Protein AF-A0A1G2DZG4-F1 (afdb_monomer_lite)

Organism: NCBI:txid1801663

Foldseek 3Di:
DDDDPPPPPDP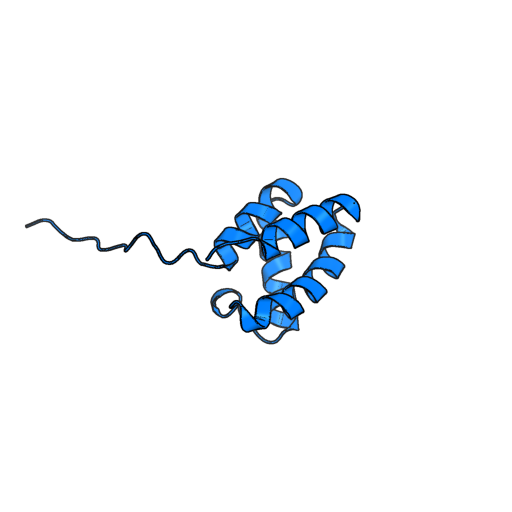PQLLNQLQVLCCVQQNDVLSVVLQQVLCVVQPHGSSPDDPVCLVSSLVSSLVVCVVRDDPVSSVVSSVSSVPDDD

Structure (mmCIF, N/CA/C/O backbone):
data_AF-A0A1G2DZG4-F1
#
_entry.id   AF-A0A1G2DZG4-F1
#
loop_
_atom_site.group_PDB
_atom_site.id
_atom_site.type_symbol
_atom_site.label_atom_id
_atom_site.label_alt_id
_atom_site.label_comp_id
_atom_site.label_asym_id
_atom_site.label_entity_id
_atom_site.label_seq_id
_atom_site.pdbx_PDB_ins_code
_atom_site.Cartn_x
_atom_site.Cartn_y
_atom_site.Cartn_z
_atom_site.occupancy
_atom_site.B_iso_or_equiv
_atom_site.auth_seq_id
_atom_site.auth_comp_id
_atom_site.auth_asym_id
_atom_site.auth_atom_id
_atom_site.pdbx_PDB_model_num
ATOM 1 N N . MET A 1 1 ? 24.791 34.185 -11.790 1.00 44.28 1 MET A N 1
ATOM 2 C CA . MET A 1 1 ? 23.900 33.701 -12.863 1.00 44.28 1 MET A CA 1
ATOM 3 C C . MET A 1 1 ? 23.089 32.557 -12.274 1.00 44.28 1 MET A C 1
ATOM 5 O O . MET A 1 1 ? 23.633 31.487 -12.046 1.00 44.28 1 MET A O 1
ATOM 9 N N . LEU A 1 2 ? 21.861 32.855 -11.850 1.00 51.81 2 LEU A N 1
ATOM 10 C CA . LEU A 1 2 ? 20.911 31.871 -11.329 1.00 51.81 2 LEU A CA 1
ATOM 11 C C . LEU A 1 2 ? 20.289 31.081 -12.493 1.00 51.81 2 LEU A C 1
ATOM 13 O O . LEU A 1 2 ? 20.250 31.588 -13.614 1.00 51.81 2 LEU A O 1
ATOM 17 N N . LEU A 1 3 ? 19.668 29.950 -12.129 1.00 44.78 3 LEU A N 1
ATOM 18 C CA . LEU A 1 3 ? 18.688 29.144 -12.876 1.00 44.78 3 LEU A CA 1
ATOM 19 C C . LEU A 1 3 ? 19.330 28.003 -13.704 1.00 44.78 3 LEU A C 1
ATOM 21 O O . LEU A 1 3 ? 20.192 28.244 -14.534 1.00 44.78 3 LEU A O 1
ATOM 25 N N . LYS A 1 4 ? 18.939 26.730 -13.560 1.00 40.22 4 LYS A N 1
ATOM 26 C CA . LYS A 1 4 ? 17.593 26.207 -13.284 1.00 40.22 4 LYS A CA 1
ATOM 27 C C . LYS A 1 4 ? 17.654 24.887 -12.499 1.00 40.22 4 LYS A C 1
ATOM 29 O O . LYS A 1 4 ? 18.155 23.888 -13.005 1.00 40.22 4 LYS A O 1
ATOM 34 N N . ASN A 1 5 ? 17.064 24.880 -11.303 1.00 45.59 5 ASN A N 1
ATOM 35 C CA . ASN A 1 5 ? 16.515 23.669 -10.697 1.00 45.59 5 ASN A CA 1
ATOM 36 C C . ASN A 1 5 ? 15.357 23.195 -11.583 1.00 45.59 5 ASN A C 1
ATOM 38 O O . ASN A 1 5 ? 14.224 23.629 -11.403 1.00 45.59 5 ASN A O 1
ATOM 42 N N . ASN A 1 6 ? 15.641 22.331 -12.552 1.00 38.69 6 ASN A N 1
ATOM 43 C CA . ASN A 1 6 ? 14.606 21.582 -13.254 1.00 38.69 6 ASN A CA 1
ATOM 44 C C . ASN A 1 6 ? 14.291 20.317 -12.442 1.00 38.69 6 ASN A C 1
ATOM 46 O O . ASN A 1 6 ? 14.571 19.205 -12.878 1.00 38.69 6 ASN A O 1
ATOM 50 N N . MET A 1 7 ? 13.720 20.483 -11.245 1.00 39.75 7 MET A N 1
ATOM 51 C CA . MET A 1 7 ? 12.845 19.438 -10.716 1.00 39.75 7 MET A CA 1
ATOM 52 C C . MET A 1 7 ? 11.559 19.538 -11.527 1.00 39.75 7 MET A C 1
ATOM 54 O O . MET A 1 7 ? 10.696 20.366 -11.239 1.00 39.75 7 MET A O 1
ATOM 58 N N . ASN A 1 8 ? 11.477 18.747 -12.596 1.00 33.66 8 ASN A N 1
ATOM 59 C CA . ASN A 1 8 ? 10.221 18.508 -13.288 1.00 33.66 8 ASN A CA 1
ATOM 60 C C . ASN A 1 8 ? 9.239 17.924 -12.270 1.00 33.66 8 ASN A C 1
ATOM 62 O O . ASN A 1 8 ? 9.350 16.775 -11.847 1.00 33.66 8 ASN A O 1
ATOM 66 N N . ALA A 1 9 ? 8.297 18.754 -11.848 1.00 41.00 9 ALA A N 1
ATOM 67 C CA . ALA A 1 9 ? 7.184 18.386 -11.003 1.00 41.00 9 ALA A CA 1
ATOM 68 C C . ALA A 1 9 ? 6.161 17.570 -11.812 1.00 41.00 9 ALA A C 1
ATOM 70 O O . ALA A 1 9 ? 5.100 18.100 -12.107 1.00 41.00 9 ALA A O 1
ATOM 71 N N . THR A 1 10 ? 6.471 16.322 -12.199 1.00 40.03 10 THR A N 1
ATOM 72 C CA . THR A 1 10 ? 5.445 15.388 -12.726 1.00 40.03 10 THR A CA 1
ATOM 73 C C . THR A 1 10 ? 5.804 13.899 -12.780 1.00 40.03 10 THR A C 1
ATOM 75 O O . THR A 1 10 ? 5.013 13.148 -13.330 1.00 40.03 10 THR A O 1
ATOM 78 N N . ASP A 1 11 ? 6.883 13.415 -12.160 1.00 42.44 11 ASP A N 1
ATOM 79 C CA . ASP A 1 11 ? 7.017 11.964 -11.933 1.00 42.44 11 ASP A CA 1
ATOM 80 C C . ASP A 1 11 ? 6.494 11.639 -10.533 1.00 42.44 11 ASP A C 1
ATOM 82 O O . ASP A 1 11 ? 7.242 11.529 -9.558 1.00 42.44 11 ASP A O 1
ATOM 86 N N . LYS A 1 12 ? 5.165 11.553 -10.401 1.00 57.19 12 LYS A N 1
ATOM 87 C CA . LYS A 1 12 ? 4.546 11.027 -9.180 1.00 57.19 12 LYS A CA 1
ATOM 88 C C . LYS A 1 12 ? 4.971 9.568 -9.036 1.00 57.19 12 LYS A C 1
ATOM 90 O O . LYS A 1 12 ? 4.431 8.687 -9.687 1.00 57.19 12 LYS A O 1
ATOM 95 N N . ASN A 1 13 ? 5.967 9.300 -8.197 1.00 82.31 13 ASN A N 1
ATOM 96 C CA . ASN A 1 13 ? 6.390 7.931 -7.931 1.00 82.31 13 ASN A CA 1
ATOM 97 C C . ASN A 1 13 ? 5.222 7.160 -7.281 1.00 82.31 13 ASN A C 1
ATOM 99 O O . ASN A 1 13 ? 4.727 7.573 -6.230 1.00 82.31 13 ASN A O 1
ATOM 103 N N . LEU A 1 14 ? 4.809 6.040 -7.887 1.00 91.31 14 LEU A N 1
ATOM 104 C CA . LEU A 1 14 ? 3.747 5.141 -7.410 1.00 91.31 14 LEU A CA 1
ATOM 105 C C . LEU A 1 14 ? 3.870 4.816 -5.914 1.00 91.31 14 LEU A C 1
ATOM 107 O O . LEU A 1 14 ? 2.873 4.805 -5.195 1.00 91.31 14 LEU A O 1
ATOM 111 N N . ILE A 1 15 ? 5.092 4.628 -5.414 1.00 94.06 15 ILE A N 1
ATOM 112 C CA . ILE A 1 15 ? 5.344 4.396 -3.989 1.00 94.06 15 ILE A CA 1
ATOM 113 C C . ILE A 1 15 ? 4.911 5.579 -3.131 1.00 94.06 15 ILE A C 1
ATOM 115 O O . ILE A 1 15 ? 4.330 5.372 -2.069 1.00 94.06 15 ILE A O 1
ATOM 119 N N . SER A 1 16 ? 5.182 6.810 -3.566 1.00 93.56 16 SER A N 1
ATOM 120 C CA . SER A 1 16 ? 4.784 8.004 -2.819 1.00 93.56 16 SER A CA 1
ATOM 121 C C . SER A 1 16 ? 3.265 8.087 -2.691 1.00 93.56 16 SER A C 1
ATOM 123 O O . SER A 1 16 ? 2.756 8.406 -1.621 1.00 93.56 16 SER A O 1
ATOM 125 N N . GLU A 1 17 ? 2.536 7.758 -3.754 1.00 94.62 17 GLU A N 1
ATOM 126 C CA . GLU A 1 17 ? 1.072 7.772 -3.734 1.00 94.62 17 GLU A CA 1
ATOM 127 C C . GLU A 1 17 ? 0.500 6.632 -2.876 1.00 94.62 17 GLU A C 1
ATOM 129 O O . GLU A 1 17 ? -0.417 6.849 -2.086 1.00 94.62 17 GLU A O 1
ATOM 134 N N . ILE A 1 18 ? 1.096 5.435 -2.921 1.00 95.94 18 ILE A N 1
ATOM 135 C CA . ILE A 1 18 ? 0.735 4.339 -2.007 1.00 95.94 18 ILE A CA 1
ATOM 136 C C . ILE A 1 18 ? 0.976 4.749 -0.546 1.00 95.94 18 ILE A C 1
ATOM 138 O O . ILE A 1 18 ? 0.119 4.519 0.309 1.00 95.94 18 ILE A O 1
ATOM 142 N N . LYS A 1 19 ? 2.108 5.400 -0.242 1.00 96.00 19 LYS A N 1
ATOM 143 C CA . LYS A 1 19 ? 2.395 5.919 1.104 1.00 96.00 19 LYS A CA 1
ATOM 144 C C . LYS A 1 19 ? 1.339 6.925 1.557 1.00 96.00 19 LYS A C 1
ATOM 146 O O . LYS A 1 19 ? 0.856 6.805 2.680 1.00 96.00 19 LYS A O 1
ATOM 151 N N . ASN A 1 20 ? 0.920 7.848 0.689 1.00 95.75 20 ASN A N 1
ATOM 152 C CA . ASN A 1 20 ? -0.127 8.827 1.007 1.00 95.75 20 ASN A CA 1
ATOM 153 C C . ASN A 1 20 ? -1.447 8.162 1.439 1.00 95.75 20 ASN A C 1
ATOM 155 O O . ASN A 1 20 ? -2.172 8.718 2.262 1.00 95.75 20 ASN A O 1
ATOM 159 N N . VAL A 1 21 ? -1.749 6.963 0.926 1.00 97.06 21 VAL A N 1
ATOM 160 C CA . VAL A 1 21 ? -2.927 6.181 1.336 1.00 97.06 2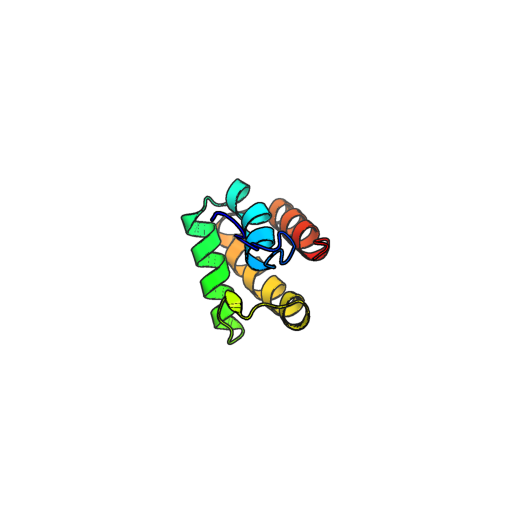1 VAL A CA 1
ATOM 161 C C . VAL A 1 21 ? -2.698 5.443 2.660 1.00 97.06 21 VAL A C 1
ATOM 163 O O . VAL A 1 21 ? -3.599 5.390 3.498 1.00 97.06 21 VAL A O 1
ATOM 166 N N . LEU A 1 22 ? -1.512 4.863 2.865 1.00 97.69 22 LEU A N 1
ATOM 167 C CA . LEU A 1 22 ? -1.230 3.981 4.005 1.00 97.69 22 LEU A CA 1
ATOM 168 C C . LEU A 1 22 ? -0.867 4.721 5.298 1.00 97.69 22 LEU A C 1
ATOM 170 O O . LEU A 1 22 ? -1.272 4.293 6.380 1.00 97.69 22 LEU A O 1
ATOM 174 N N . VAL A 1 23 ? -0.110 5.817 5.215 1.00 98.00 23 VAL A N 1
ATOM 175 C CA . VAL A 1 23 ? 0.407 6.541 6.392 1.00 98.00 23 VAL A CA 1
ATOM 176 C C . VAL A 1 23 ? -0.703 7.011 7.342 1.00 98.00 23 VAL A C 1
ATOM 178 O O . VAL A 1 23 ? -0.554 6.782 8.545 1.00 98.00 23 VAL A O 1
ATOM 181 N N . PRO A 1 24 ? -1.841 7.563 6.869 1.00 97.75 24 PRO A N 1
ATOM 182 C CA . PRO A 1 24 ? -2.948 7.945 7.750 1.00 97.75 24 PRO A CA 1
ATOM 183 C C . PRO A 1 24 ? -3.561 6.784 8.548 1.00 97.75 24 PRO A C 1
ATOM 185 O O . PRO A 1 24 ? -4.265 7.023 9.524 1.00 97.75 24 PRO A O 1
ATOM 188 N N . LYS A 1 25 ? -3.325 5.535 8.127 1.00 97.31 25 LYS A N 1
ATOM 189 C CA . LYS A 1 25 ? -3.874 4.323 8.748 1.00 97.31 25 LYS A CA 1
ATOM 190 C C . LYS A 1 25 ? -2.864 3.570 9.609 1.00 97.31 25 LYS A C 1
ATOM 192 O O . LYS A 1 25 ? -3.263 2.923 10.569 1.00 97.31 25 LYS A O 1
ATOM 197 N N . LEU A 1 26 ? -1.575 3.648 9.280 1.00 94.50 26 LEU A N 1
ATOM 198 C CA . LEU A 1 26 ? -0.541 2.808 9.887 1.00 94.50 26 LEU A CA 1
ATOM 199 C C . LEU A 1 26 ? 0.577 3.568 10.597 1.00 94.50 26 LEU A C 1
ATOM 201 O O . LEU A 1 26 ? 1.292 2.931 11.353 1.00 94.50 26 LEU A O 1
ATOM 205 N N . ASN A 1 27 ? 0.721 4.883 10.400 1.00 96.56 27 ASN A N 1
ATOM 206 C CA . ASN A 1 27 ? 1.957 5.659 10.600 1.00 96.56 27 ASN A CA 1
ATOM 207 C C . ASN A 1 27 ? 3.059 5.374 9.555 1.00 96.56 27 ASN A C 1
ATOM 209 O O . ASN A 1 27 ? 3.026 4.377 8.832 1.00 96.56 27 ASN A O 1
ATOM 213 N N . GLU A 1 28 ? 4.033 6.286 9.461 1.00 96.81 28 GLU A N 1
ATOM 214 C CA . GLU A 1 28 ? 5.092 6.270 8.439 1.00 96.81 28 GLU A CA 1
ATOM 215 C C . GLU A 1 28 ? 6.004 5.043 8.530 1.00 96.81 28 GLU A C 1
ATOM 217 O O . GLU A 1 28 ? 6.271 4.385 7.523 1.00 96.81 28 GLU A O 1
ATOM 222 N N . PHE A 1 29 ? 6.425 4.674 9.740 1.00 97.56 29 PHE A N 1
ATOM 223 C CA . PHE A 1 29 ? 7.340 3.556 9.950 1.00 97.56 29 PHE A CA 1
ATOM 224 C C . PHE A 1 29 ? 6.727 2.214 9.525 1.00 97.56 29 PHE A C 1
ATOM 226 O O . PHE A 1 29 ? 7.386 1.392 8.872 1.00 97.56 29 PHE A O 1
ATOM 233 N N . ILE A 1 30 ? 5.459 1.986 9.882 1.00 97.38 30 ILE A N 1
ATOM 234 C CA . ILE A 1 30 ? 4.754 0.750 9.532 1.00 97.38 30 ILE A CA 1
ATOM 235 C C . ILE A 1 30 ? 4.435 0.739 8.035 1.00 97.38 30 ILE A C 1
ATOM 237 O O . ILE A 1 30 ? 4.706 -0.272 7.385 1.00 97.38 30 ILE A O 1
ATOM 241 N N . ALA A 1 31 ? 3.943 1.845 7.463 1.00 98.00 31 ALA A N 1
ATOM 242 C CA . ALA A 1 31 ? 3.671 1.944 6.027 1.00 98.00 31 ALA A CA 1
ATOM 243 C C . ALA A 1 31 ? 4.918 1.617 5.186 1.00 98.00 31 ALA A C 1
ATOM 245 O O . ALA A 1 31 ? 4.864 0.767 4.294 1.00 98.00 31 ALA A O 1
ATOM 246 N N . ASP A 1 32 ? 6.068 2.199 5.528 1.00 97.25 32 ASP A N 1
ATOM 247 C CA . ASP A 1 32 ? 7.332 1.954 4.831 1.00 97.25 32 ASP A CA 1
ATOM 248 C C . ASP A 1 32 ? 7.791 0.500 4.932 1.00 97.25 32 ASP A C 1
ATOM 250 O O . ASP A 1 32 ? 8.265 -0.090 3.955 1.00 97.25 32 ASP A O 1
ATOM 254 N N . SER A 1 33 ? 7.652 -0.093 6.115 1.00 97.94 33 SER A N 1
ATOM 255 C CA . SER A 1 33 ? 8.028 -1.485 6.348 1.00 97.94 33 SER A CA 1
ATOM 256 C C . SER A 1 33 ? 7.125 -2.447 5.581 1.00 97.94 33 SER A C 1
ATOM 258 O O . SER A 1 33 ? 7.626 -3.370 4.937 1.00 97.94 33 SER A O 1
ATOM 260 N N . VAL A 1 34 ? 5.813 -2.199 5.579 1.00 97.75 34 VAL A N 1
ATOM 261 C CA . VAL A 1 34 ? 4.827 -2.985 4.830 1.00 97.75 34 VAL A CA 1
ATOM 262 C C . VAL A 1 34 ? 5.097 -2.911 3.326 1.00 97.75 34 VAL A C 1
ATOM 264 O O . VAL A 1 34 ? 5.134 -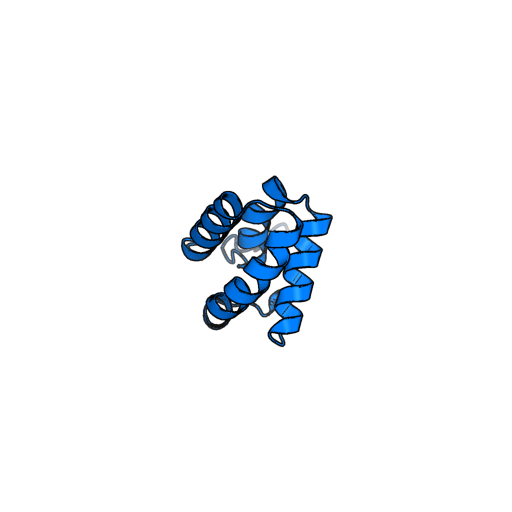3.955 2.673 1.00 97.75 34 VAL A O 1
ATOM 267 N N . ILE A 1 35 ? 5.347 -1.720 2.773 1.00 97.69 35 ILE A N 1
ATOM 268 C CA . ILE A 1 35 ? 5.670 -1.553 1.348 1.00 97.69 35 ILE A CA 1
ATOM 269 C C . ILE A 1 35 ? 6.940 -2.329 0.994 1.00 97.69 35 ILE A C 1
ATOM 271 O O . ILE A 1 35 ? 6.930 -3.148 0.076 1.00 97.69 35 ILE A O 1
ATOM 275 N N . ARG A 1 36 ? 8.029 -2.123 1.742 1.00 97.81 36 ARG A N 1
ATOM 276 C CA . ARG A 1 36 ? 9.329 -2.754 1.474 1.00 97.81 36 ARG A CA 1
ATOM 277 C C . ARG A 1 36 ? 9.264 -4.278 1.534 1.00 97.81 36 ARG A C 1
ATOM 279 O O . ARG A 1 36 ? 9.776 -4.943 0.637 1.00 97.81 36 ARG A O 1
ATOM 286 N N . VAL A 1 37 ? 8.630 -4.841 2.563 1.00 97.75 37 VAL A N 1
ATOM 287 C CA . VAL A 1 37 ? 8.490 -6.301 2.700 1.00 97.75 37 VAL A CA 1
ATOM 288 C C . VAL A 1 37 ? 7.702 -6.883 1.529 1.00 97.75 37 VAL A C 1
ATOM 290 O O . VAL A 1 37 ? 8.096 -7.912 0.981 1.00 97.75 37 VAL A O 1
ATOM 293 N N . ASN A 1 38 ? 6.616 -6.230 1.115 1.00 98.12 38 ASN A N 1
ATOM 294 C CA . ASN A 1 38 ? 5.767 -6.753 0.048 1.00 98.12 38 ASN A CA 1
ATOM 295 C C . ASN A 1 38 ? 6.348 -6.534 -1.356 1.00 98.12 38 ASN A C 1
ATOM 297 O O . ASN A 1 38 ? 6.167 -7.405 -2.201 1.00 98.12 38 ASN A O 1
ATOM 301 N N . CYS A 1 39 ? 7.140 -5.481 -1.578 1.00 97.69 39 CYS A N 1
ATOM 302 C CA . CYS A 1 39 ? 7.969 -5.354 -2.782 1.00 97.69 39 CYS A CA 1
ATOM 303 C C . CYS A 1 39 ? 8.970 -6.519 -2.879 1.00 97.69 39 CYS A C 1
ATOM 305 O O . CYS A 1 39 ? 9.013 -7.235 -3.879 1.00 97.69 39 CYS A O 1
ATOM 307 N N . ARG A 1 40 ? 9.699 -6.811 -1.793 1.00 97.31 40 ARG A N 1
ATOM 308 C CA . ARG A 1 40 ? 10.672 -7.917 -1.774 1.00 97.31 40 ARG A CA 1
ATOM 309 C C . ARG A 1 40 ? 10.030 -9.281 -2.011 1.00 97.31 40 ARG A C 1
ATOM 311 O O . ARG A 1 40 ? 10.611 -10.117 -2.696 1.00 97.31 40 ARG A O 1
ATOM 318 N N . ARG A 1 41 ? 8.814 -9.504 -1.499 1.00 96.94 41 ARG A N 1
ATOM 319 C CA . ARG A 1 41 ? 8.041 -10.741 -1.731 1.00 96.94 41 ARG A CA 1
ATOM 320 C C . ARG A 1 41 ? 7.697 -10.986 -3.199 1.00 96.94 41 ARG A C 1
ATOM 322 O O . ARG A 1 41 ? 7.467 -12.135 -3.559 1.00 96.94 41 ARG A O 1
ATOM 329 N N . ILE A 1 42 ? 7.651 -9.940 -4.020 1.00 96.56 42 ILE A N 1
ATOM 330 C CA . ILE A 1 42 ? 7.416 -10.047 -5.466 1.00 96.56 42 ILE A CA 1
ATOM 331 C C . ILE A 1 42 ? 8.704 -9.844 -6.282 1.00 96.56 42 ILE A C 1
ATOM 333 O O . ILE A 1 42 ? 8.644 -9.679 -7.496 1.00 96.56 42 ILE A O 1
ATOM 337 N N . GLY A 1 43 ? 9.868 -9.859 -5.622 1.00 96.81 43 GLY A N 1
ATOM 338 C CA . GLY A 1 43 ? 11.173 -9.765 -6.273 1.00 96.81 43 GLY A CA 1
ATOM 339 C C . GLY A 1 43 ? 11.535 -8.369 -6.780 1.00 96.81 43 GLY A C 1
ATOM 340 O O . GLY A 1 43 ? 12.283 -8.266 -7.749 1.00 96.81 43 GLY A O 1
ATOM 341 N N . VAL A 1 44 ? 11.012 -7.301 -6.165 1.00 94.94 44 VAL A N 1
ATOM 342 C CA . VAL A 1 44 ? 11.365 -5.916 -6.521 1.00 94.94 44 VAL A CA 1
ATOM 343 C C . VAL A 1 44 ? 11.769 -5.089 -5.314 1.00 94.94 44 VAL A C 1
ATOM 345 O O . VAL A 1 44 ? 11.344 -5.355 -4.189 1.00 94.94 44 VAL A O 1
ATOM 348 N N . GLU A 1 45 ? 12.547 -4.040 -5.554 1.00 94.75 45 GLU A N 1
ATOM 349 C CA . GLU A 1 45 ? 12.712 -2.961 -4.586 1.00 94.75 45 GLU A CA 1
ATOM 350 C C . GLU A 1 45 ? 11.619 -1.895 -4.793 1.00 94.75 45 GLU A C 1
ATOM 352 O O . GLU A 1 45 ? 11.031 -1.821 -5.876 1.00 94.75 45 GLU A O 1
ATOM 357 N N . PRO A 1 46 ? 11.305 -1.066 -3.778 1.00 94.31 46 PRO A N 1
ATOM 358 C CA . PRO A 1 46 ? 10.233 -0.077 -3.882 1.00 94.31 46 PRO A CA 1
ATOM 359 C C . PRO A 1 46 ? 10.344 0.834 -5.111 1.00 94.31 46 PRO A C 1
ATOM 361 O O . PRO A 1 46 ? 9.347 1.063 -5.787 1.00 94.31 46 PRO A O 1
ATOM 364 N N . GLN A 1 47 ? 11.546 1.309 -5.448 1.00 92.12 47 GLN A N 1
ATOM 365 C CA . GLN A 1 47 ? 11.764 2.169 -6.616 1.00 92.12 47 GLN A CA 1
ATOM 366 C C . GLN A 1 47 ? 11.470 1.491 -7.968 1.00 92.12 47 GLN A C 1
ATOM 368 O O . GLN A 1 47 ? 11.294 2.194 -8.957 1.00 92.12 47 GLN A O 1
ATOM 373 N N . ASP A 1 48 ? 11.382 0.157 -8.000 1.00 92.75 48 ASP A N 1
ATOM 374 C CA . ASP A 1 48 ? 11.131 -0.646 -9.204 1.00 92.75 48 ASP A CA 1
ATOM 375 C C . ASP A 1 48 ? 9.676 -1.155 -9.288 1.00 92.75 48 ASP A C 1
ATOM 377 O O . ASP A 1 48 ? 9.340 -1.978 -10.158 1.00 92.75 48 ASP A O 1
ATOM 381 N N . LEU A 1 49 ? 8.811 -0.718 -8.362 1.00 93.06 49 LEU A N 1
ATOM 382 C CA . LEU A 1 49 ? 7.380 -0.991 -8.414 1.00 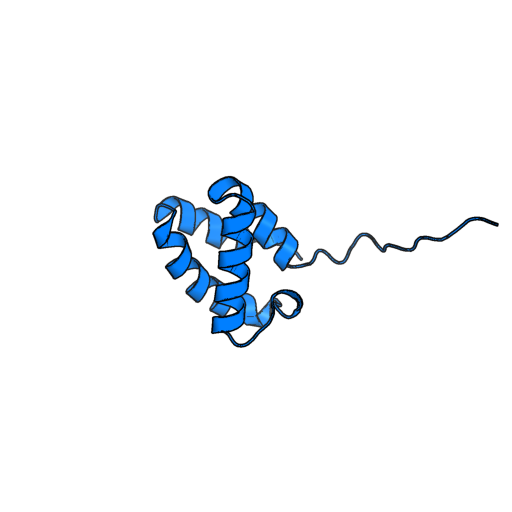93.06 49 LEU A CA 1
ATOM 383 C C . LEU A 1 49 ? 6.734 -0.123 -9.498 1.00 93.06 49 LEU A C 1
ATOM 385 O O . LEU A 1 49 ? 6.839 1.101 -9.489 1.00 93.06 49 LEU A O 1
ATOM 389 N N . ASN A 1 50 ? 6.018 -0.769 -10.411 1.00 91.75 50 ASN A N 1
ATOM 390 C CA . ASN A 1 50 ? 5.312 -0.133 -11.514 1.00 91.75 50 ASN A CA 1
ATOM 391 C C . ASN A 1 50 ? 3.891 -0.705 -11.644 1.00 91.75 50 ASN A C 1
ATOM 393 O O . ASN A 1 50 ? 3.504 -1.618 -10.907 1.00 91.75 50 ASN A O 1
ATOM 397 N N . MET A 1 51 ? 3.117 -0.175 -12.590 1.00 91.00 51 MET A N 1
ATOM 398 C CA . MET A 1 51 ? 1.718 -0.569 -12.786 1.00 91.00 51 MET A CA 1
ATOM 399 C C . MET A 1 51 ? 1.546 -2.050 -13.150 1.00 91.00 51 MET A C 1
ATOM 401 O O . MET A 1 51 ? 0.579 -2.660 -12.704 1.00 91.00 51 MET A O 1
ATOM 405 N N . ASP A 1 52 ? 2.500 -2.660 -13.860 1.00 92.56 52 ASP A N 1
ATOM 406 C CA . ASP A 1 52 ? 2.439 -4.085 -14.229 1.00 92.56 52 ASP A CA 1
ATOM 407 C C . ASP A 1 52 ? 2.511 -5.003 -13.002 1.00 92.56 52 ASP A C 1
ATOM 409 O O . ASP A 1 52 ? 1.885 -6.061 -12.951 1.00 92.56 52 ASP A O 1
ATOM 413 N N . LYS A 1 53 ? 3.272 -4.588 -11.984 1.00 94.44 53 LYS A N 1
ATOM 414 C CA . LYS A 1 53 ? 3.473 -5.343 -10.740 1.00 94.44 53 LYS A CA 1
ATOM 415 C C . LYS A 1 53 ? 2.506 -4.937 -9.629 1.00 94.44 53 LYS A C 1
ATOM 417 O O . LYS A 1 53 ? 2.448 -5.604 -8.595 1.00 94.44 53 LYS A O 1
ATOM 422 N N . LEU A 1 54 ? 1.737 -3.866 -9.823 1.00 94.94 54 LEU A N 1
ATOM 423 C CA . LEU A 1 54 ? 0.787 -3.370 -8.834 1.00 94.94 54 LEU A CA 1
ATOM 424 C C . LEU A 1 54 ? -0.271 -4.421 -8.434 1.00 94.94 54 LEU A C 1
ATOM 426 O O . LEU A 1 54 ? -0.507 -4.556 -7.234 1.00 94.94 54 LEU A O 1
ATOM 430 N N . PRO A 1 55 ? -0.866 -5.217 -9.350 1.00 95.56 55 PRO A N 1
ATOM 431 C CA . PRO A 1 55 ? -1.847 -6.234 -8.966 1.00 95.56 55 PRO A CA 1
ATOM 432 C C . PRO A 1 55 ? -1.287 -7.266 -7.979 1.00 95.56 55 PRO A C 1
ATOM 434 O O . PRO A 1 55 ? -1.859 -7.464 -6.908 1.00 95.56 55 PRO A O 1
ATOM 437 N N . ILE A 1 56 ? -0.123 -7.854 -8.282 1.00 96.94 56 ILE A N 1
ATOM 438 C CA . ILE A 1 56 ? 0.501 -8.851 -7.402 1.00 96.94 56 ILE A CA 1
ATOM 439 C C . ILE A 1 56 ? 1.008 -8.225 -6.096 1.00 96.94 56 ILE A C 1
ATOM 441 O O . ILE A 1 56 ? 0.934 -8.852 -5.039 1.00 96.94 56 ILE A O 1
ATOM 445 N N . PHE A 1 57 ? 1.476 -6.974 -6.129 1.00 97.50 57 PHE A N 1
ATOM 446 C CA . PHE A 1 57 ? 1.824 -6.229 -4.919 1.00 97.50 57 PHE A CA 1
ATOM 447 C C . PHE A 1 57 ? 0.614 -6.065 -3.991 1.00 97.50 57 PHE A C 1
ATOM 449 O O . PHE A 1 57 ? 0.734 -6.299 -2.787 1.00 97.50 57 PHE A O 1
ATOM 456 N N . LEU A 1 58 ? -0.552 -5.708 -4.542 1.00 97.19 58 LEU A N 1
ATOM 457 C CA . LEU A 1 58 ? -1.781 -5.512 -3.774 1.00 97.19 58 LEU A CA 1
ATOM 458 C C . LEU A 1 58 ? -2.263 -6.806 -3.105 1.00 97.19 58 LEU A C 1
ATOM 460 O O . LEU A 1 58 ? -2.663 -6.772 -1.946 1.00 97.19 58 LEU A O 1
ATOM 464 N N . GLU A 1 59 ? -2.132 -7.953 -3.771 1.00 96.75 59 GLU A N 1
ATOM 465 C CA . GLU A 1 59 ? -2.427 -9.253 -3.150 1.00 96.75 59 GLU A CA 1
ATOM 466 C C . GLU A 1 59 ? -1.533 -9.529 -1.930 1.00 96.75 59 GLU A C 1
ATOM 468 O O . GLU A 1 59 ? -1.990 -10.064 -0.919 1.00 96.75 59 GLU A O 1
ATOM 473 N N . LYS A 1 60 ? -0.240 -9.175 -1.994 1.00 97.25 60 LYS A N 1
ATOM 474 C CA . LYS A 1 60 ? 0.683 -9.392 -0.865 1.00 97.25 60 LYS A CA 1
ATOM 475 C C . LYS A 1 60 ? 0.458 -8.390 0.258 1.00 97.25 60 LYS A C 1
ATOM 477 O O . LYS A 1 60 ? 0.498 -8.775 1.429 1.00 97.25 60 LYS A O 1
ATOM 482 N N . ILE A 1 61 ? 0.223 -7.123 -0.086 1.00 97.12 61 ILE A N 1
ATOM 483 C CA . ILE A 1 6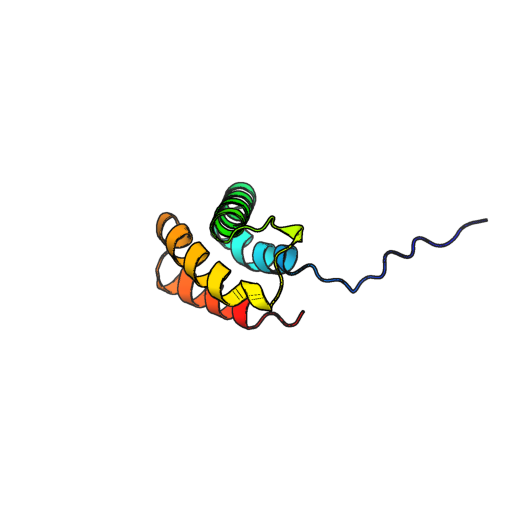1 ? 0.026 -6.076 0.912 1.00 97.12 61 ILE A CA 1
ATOM 484 C C . ILE A 1 61 ? -1.260 -6.306 1.703 1.00 97.12 61 ILE A C 1
ATOM 486 O O . ILE A 1 61 ? -1.224 -6.161 2.919 1.00 97.12 61 ILE A O 1
ATOM 490 N N . GLU A 1 62 ? -2.345 -6.753 1.061 1.00 97.56 62 GLU A N 1
ATOM 491 C CA . GLU A 1 62 ? -3.625 -7.060 1.711 1.00 97.56 62 GLU A CA 1
ATOM 492 C C . GLU A 1 62 ? -3.439 -8.005 2.907 1.00 97.56 62 GLU A C 1
ATOM 494 O O . GLU A 1 62 ? -3.895 -7.712 4.014 1.00 97.56 62 GLU A O 1
ATOM 499 N N . VAL A 1 63 ? -2.661 -9.078 2.727 1.00 96.12 63 VAL A N 1
ATOM 500 C CA . VAL A 1 63 ? -2.351 -10.038 3.798 1.00 96.12 63 VAL A CA 1
ATOM 501 C C . VAL A 1 63 ? -1.583 -9.385 4.950 1.00 96.12 63 VAL A C 1
ATOM 503 O O . VAL A 1 63 ? -1.847 -9.673 6.114 1.00 96.12 63 VAL A O 1
ATOM 506 N N . SER A 1 64 ? -0.632 -8.497 4.652 1.00 96.88 64 SER A N 1
ATOM 507 C CA . SER A 1 64 ? 0.110 -7.760 5.682 1.00 96.88 64 SER A CA 1
ATOM 508 C C . SER A 1 64 ? -0.756 -6.740 6.422 1.00 96.88 64 SER A C 1
ATOM 510 O O . SER A 1 64 ? -0.558 -6.549 7.620 1.00 96.88 64 SER A O 1
ATOM 512 N N . LEU A 1 65 ? -1.701 -6.089 5.740 1.00 97.75 65 LEU A N 1
ATOM 513 C CA . LEU A 1 65 ? -2.570 -5.081 6.347 1.00 97.75 65 LEU A CA 1
ATOM 514 C C . LEU A 1 65 ? -3.559 -5.686 7.351 1.00 97.75 65 LEU A C 1
ATOM 516 O O . LEU A 1 65 ? -3.910 -5.010 8.316 1.00 97.75 65 LEU A O 1
ATOM 520 N N . LEU A 1 66 ? -3.934 -6.962 7.196 1.00 97.31 66 LEU A N 1
ATOM 521 C CA . LEU A 1 66 ? -4.781 -7.690 8.157 1.00 97.31 66 LEU A CA 1
ATOM 522 C C . LEU A 1 66 ? -4.189 -7.764 9.573 1.00 97.31 66 LEU A C 1
ATOM 524 O O . LEU A 1 66 ? -4.918 -8.038 10.521 1.00 97.31 66 LEU A O 1
ATOM 528 N N . LEU A 1 67 ? -2.883 -7.524 9.732 1.00 96.62 67 LEU A N 1
ATOM 529 C CA . LEU A 1 67 ? -2.230 -7.470 11.043 1.00 96.62 67 LEU A CA 1
ATOM 530 C C . LEU A 1 67 ? -2.529 -6.176 11.814 1.00 96.62 67 LEU A C 1
ATOM 532 O O . LEU A 1 67 ? -2.291 -6.122 13.017 1.00 96.62 67 LEU A O 1
ATOM 536 N N . PHE A 1 68 ? -3.006 -5.136 11.127 1.00 96.81 68 PHE A N 1
ATOM 537 C CA . PHE A 1 68 ? -3.122 -3.786 11.678 1.00 96.81 68 PHE A CA 1
ATOM 538 C C . PHE A 1 68 ? -4.513 -3.174 11.505 1.00 96.81 68 PHE A C 1
ATOM 540 O O . PHE A 1 68 ? -4.876 -2.287 12.271 1.00 96.81 68 PHE A O 1
ATOM 547 N N . LEU A 1 69 ? -5.272 -3.610 10.496 1.00 97.81 69 LEU A N 1
ATOM 548 C CA . LEU A 1 69 ? -6.499 -2.958 10.046 1.00 97.81 69 LEU A CA 1
ATOM 549 C C . LEU A 1 69 ? -7.649 -3.952 9.893 1.00 97.81 69 LEU A C 1
ATOM 551 O O . LEU A 1 69 ? -7.457 -5.157 9.714 1.00 97.81 69 LEU A O 1
ATOM 555 N N . THR A 1 70 ? -8.869 -3.423 9.911 1.00 98.19 70 THR A N 1
ATOM 556 C CA . THR A 1 70 ? -10.071 -4.207 9.615 1.00 98.19 70 THR A CA 1
ATOM 557 C C . THR A 1 70 ? -10.194 -4.505 8.116 1.00 98.19 70 THR A C 1
ATOM 559 O O . THR A 1 70 ? -9.668 -3.782 7.270 1.00 98.19 70 THR A O 1
ATOM 562 N N . LYS A 1 71 ? -10.946 -5.554 7.753 1.00 97.25 71 LYS A N 1
ATOM 563 C CA . LYS A 1 71 ? -11.195 -5.905 6.339 1.00 97.25 71 LYS A CA 1
ATOM 564 C C . LYS A 1 71 ? -11.842 -4.766 5.542 1.00 97.25 71 LYS A C 1
ATOM 566 O O . LYS A 1 71 ? -11.544 -4.612 4.363 1.00 97.25 71 LYS A O 1
ATOM 571 N N . GLU A 1 72 ? -12.710 -3.984 6.180 1.00 97.75 72 GLU A N 1
ATOM 572 C CA . GLU A 1 72 ? -13.376 -2.837 5.556 1.00 97.75 72 GLU A CA 1
ATOM 573 C C . GLU A 1 72 ? -12.375 -1.729 5.204 1.00 97.75 72 GLU A C 1
ATOM 575 O O . GLU A 1 72 ? -12.346 -1.255 4.070 1.00 97.75 72 GLU A O 1
ATOM 580 N N . GLU A 1 73 ? -11.486 -1.378 6.136 1.00 97.81 73 GLU A N 1
ATOM 581 C CA . GLU A 1 73 ? -10.434 -0.389 5.884 1.00 97.81 73 GLU A CA 1
ATOM 582 C C . GLU A 1 73 ? -9.456 -0.845 4.805 1.00 97.81 73 GLU A C 1
ATOM 584 O O . GLU A 1 73 ? -9.012 -0.042 3.986 1.00 97.81 73 GLU A O 1
ATOM 589 N N . ILE A 1 74 ? -9.128 -2.136 4.786 1.00 98.12 74 ILE A N 1
ATOM 590 C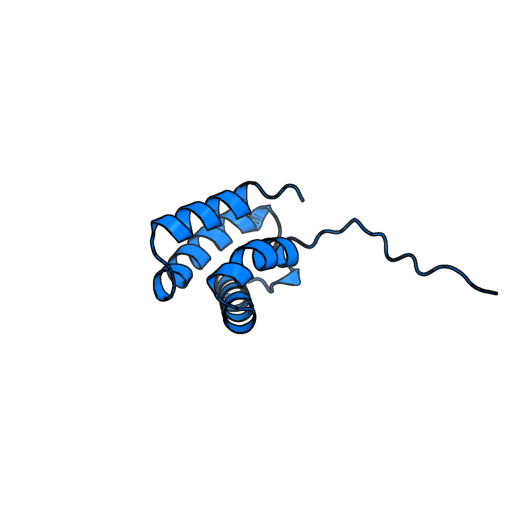 CA . ILE A 1 74 ? -8.251 -2.710 3.767 1.00 98.12 74 ILE A CA 1
ATOM 591 C C . ILE A 1 74 ? -8.911 -2.626 2.392 1.00 98.12 74 ILE A C 1
ATOM 593 O O . ILE A 1 74 ? -8.261 -2.197 1.442 1.00 98.12 74 ILE A O 1
ATOM 597 N N . ALA A 1 75 ? -10.196 -2.966 2.275 1.00 97.50 75 ALA A N 1
ATOM 598 C CA . ALA A 1 75 ? -10.924 -2.853 1.015 1.00 97.50 75 ALA A CA 1
ATOM 599 C C . ALA A 1 75 ? -10.924 -1.408 0.479 1.00 97.50 75 ALA A C 1
ATOM 601 O O . ALA A 1 75 ? -10.649 -1.197 -0.705 1.00 97.50 75 ALA A O 1
ATOM 602 N N . ASP A 1 76 ? -11.152 -0.417 1.348 1.00 97.25 76 ASP A N 1
ATOM 603 C CA . ASP A 1 76 ? -11.068 1.010 1.002 1.00 97.25 76 ASP A CA 1
ATOM 604 C C . ASP A 1 76 ? -9.657 1.410 0.528 1.00 97.25 76 ASP A C 1
ATOM 606 O O . ASP A 1 76 ? -9.504 2.036 -0.522 1.00 97.25 76 ASP A O 1
ATOM 610 N N . ILE A 1 77 ? -8.607 0.989 1.242 1.00 97.56 77 ILE A N 1
ATOM 611 C CA . ILE A 1 77 ? -7.205 1.235 0.864 1.00 97.56 77 ILE A CA 1
ATOM 612 C C . ILE A 1 77 ? -6.877 0.632 -0.503 1.00 97.56 77 ILE A C 1
ATOM 614 O O . ILE A 1 77 ? -6.328 1.320 -1.365 1.00 97.56 77 ILE A O 1
ATOM 618 N N . ILE A 1 78 ? -7.204 -0.646 -0.715 1.00 97.44 78 ILE A N 1
ATOM 619 C CA . ILE A 1 78 ? -6.917 -1.342 -1.972 1.00 97.44 78 ILE A CA 1
ATOM 620 C C . ILE A 1 78 ? -7.631 -0.641 -3.126 1.00 97.44 78 ILE A C 1
ATOM 622 O O . ILE A 1 78 ? -7.039 -0.473 -4.194 1.00 97.44 78 ILE A O 1
ATOM 626 N N . GLN A 1 79 ? -8.865 -0.177 -2.915 1.00 96.56 79 GLN A N 1
ATOM 627 C CA . GLN A 1 79 ? -9.590 0.539 -3.956 1.00 96.56 79 GLN A CA 1
ATOM 628 C C . GLN A 1 79 ? -8.976 1.925 -4.233 1.00 96.56 79 GLN A C 1
ATOM 630 O O . GLN A 1 79 ? -8.800 2.329 -5.381 1.00 96.56 79 GLN A O 1
ATOM 635 N N . LYS A 1 80 ? -8.556 2.654 -3.195 1.00 96.19 80 LYS A N 1
ATOM 636 C CA . LYS A 1 80 ? -7.830 3.924 -3.365 1.00 96.19 80 LYS A CA 1
ATOM 637 C C . LYS A 1 80 ? -6.552 3.748 -4.181 1.00 96.19 80 LYS A C 1
ATOM 639 O O . LYS A 1 80 ? -6.325 4.537 -5.093 1.00 96.19 80 LYS A O 1
ATOM 644 N N . ILE A 1 81 ? -5.765 2.705 -3.903 1.00 95.19 81 ILE A N 1
ATOM 645 C CA . ILE A 1 81 ? -4.518 2.434 -4.632 1.00 95.19 81 ILE A CA 1
ATOM 646 C C . ILE A 1 81 ? -4.798 2.043 -6.093 1.00 95.19 81 ILE A C 1
ATOM 648 O O . ILE A 1 81 ? -4.124 2.534 -6.994 1.00 95.19 81 ILE A O 1
ATOM 652 N N . LYS A 1 82 ? -5.818 1.212 -6.355 1.00 93.12 82 LYS A N 1
ATOM 653 C CA . LYS A 1 82 ? -6.222 0.836 -7.726 1.00 93.12 82 LYS A CA 1
ATOM 654 C C . LYS A 1 82 ? -6.691 2.028 -8.566 1.00 93.12 82 LYS A C 1
ATOM 656 O O . LYS A 1 82 ? -6.525 2.012 -9.780 1.00 93.12 82 LYS A O 1
ATOM 661 N N . ASN A 1 83 ? -7.260 3.048 -7.926 1.00 93.50 83 ASN A N 1
ATOM 662 C CA . ASN A 1 83 ? -7.751 4.258 -8.585 1.00 93.50 83 ASN A CA 1
ATOM 663 C C . ASN A 1 83 ? -6.696 5.367 -8.732 1.00 93.50 83 ASN A C 1
ATOM 665 O O . ASN A 1 83 ? -7.033 6.451 -9.220 1.00 93.50 83 ASN A O 1
ATOM 669 N N . LEU A 1 84 ? -5.449 5.144 -8.301 1.00 89.00 84 LEU A N 1
ATOM 670 C CA . LEU A 1 84 ? -4.381 6.121 -8.491 1.00 89.00 84 LEU A CA 1
ATOM 671 C C . LEU A 1 84 ? -4.178 6.375 -9.989 1.00 89.00 84 LEU A C 1
ATOM 673 O O . LEU A 1 84 ? -3.991 5.451 -10.777 1.00 89.00 84 LEU A O 1
ATOM 677 N N . ARG A 1 85 ? -4.228 7.651 -10.379 1.00 73.88 85 ARG A N 1
ATOM 678 C CA . ARG A 1 85 ? -3.901 8.108 -11.733 1.00 73.88 85 ARG A CA 1
ATOM 679 C C . ARG A 1 85 ? -2.473 8.635 -11.697 1.00 73.88 85 ARG A C 1
ATOM 681 O O . ARG A 1 85 ? -2.250 9.718 -11.152 1.00 73.88 85 ARG A O 1
ATOM 688 N N . ILE A 1 86 ? -1.542 7.832 -12.198 1.00 69.00 86 ILE A N 1
ATOM 689 C CA . ILE A 1 86 ? -0.099 8.091 -12.225 1.00 69.00 86 ILE A CA 1
ATOM 690 C C . ILE A 1 86 ? 0.367 8.000 -13.670 1.00 69.00 86 ILE A C 1
ATOM 692 O O . ILE A 1 86 ? -0.118 7.076 -14.364 1.00 69.00 86 ILE A O 1
#

Sequence (86 aa):
MLLKNNMNATDKNLISEIKNVLVPKLNEFIADSVIRVNCRRIGVEPQDLNMDKLPIFLEKIEVSLLLFLTKEEIADIIQKIKNLRI

Secondary structure (DSSP, 8-state):
--------TT---HHHHHHHHHHHHH-HHHHHHHHHHHHHHTT--GGG--TTTHHHHHHHHHHHHTTTS-HHHHHHHHHHHHT---

pLDDT: mean 88.0, std 18.67, range [33.66, 98.19]

Radius of gyration: 14.57 Å; chains: 1; bounding box: 37×44×26 Å